Protein AF-A0A6I6DI62-F1 (afdb_monomer_lite)

pLDDT: mean 93.61, std 4.63, range [65.19, 97.62]

Sequence (88 aa):
METLNIIIAALFLLVIIYIVAQVIMKPIKLLWKVLLNSAIGLVLLIITNYMGAYFDFNIPINLITILIAGFLGIPGIFLLICFQLLIM

Organism: NCBI:txid2293317

InterPro domains:
  IPR010001 SigmaK-factor processing regulatory BofA [PF07441] (13-85)
  IPR010001 SigmaK-factor processing regulatory BofA [TIGR02862] (6-87)

Radius of gyration: 23.73 Å; chains: 1; bounding box: 48×21×68 Å

Secondary structure (DSSP, 8-state):
-HHHHHHHHHHHHHHHHHHHHHHHHHHHHHHHHHHHHHHHHHHHHHHHHHHHGGGT-----SHHHHHHHHHH-HHHHHHHHHHHHHH-

Structure (mmCIF, N/CA/C/O backbone):
data_AF-A0A6I6DI62-F1
#
_entry.id   AF-A0A6I6DI62-F1
#
loop_
_atom_site.group_PDB
_atom_site.id
_atom_site.type_symbol
_atom_site.label_atom_id
_atom_site.label_alt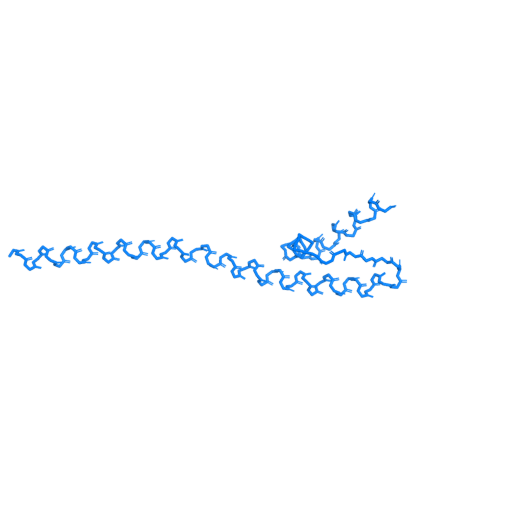_id
_atom_site.label_comp_id
_atom_site.label_asym_id
_atom_site.label_entity_id
_atom_site.label_seq_id
_atom_site.pdbx_PDB_ins_code
_atom_site.Cartn_x
_atom_site.Cartn_y
_atom_site.Cartn_z
_atom_site.occupancy
_atom_site.B_iso_or_equiv
_atom_site.auth_seq_id
_atom_site.auth_comp_id
_atom_site.auth_asym_id
_atom_site.auth_atom_id
_atom_site.pdbx_PDB_model_num
ATOM 1 N N . MET A 1 1 ? 28.659 -6.837 -45.121 1.00 65.19 1 MET A N 1
ATOM 2 C CA . MET A 1 1 ? 28.025 -5.570 -44.687 1.00 65.19 1 MET A CA 1
ATOM 3 C C . MET A 1 1 ? 26.588 -5.793 -44.225 1.00 65.19 1 MET A C 1
ATOM 5 O O . MET A 1 1 ? 26.268 -5.390 -43.119 1.00 65.19 1 MET A O 1
ATOM 9 N N . GLU A 1 2 ? 25.747 -6.496 -44.990 1.00 79.00 2 GLU A N 1
ATOM 10 C CA . GLU A 1 2 ? 24.337 -6.748 -44.622 1.00 79.00 2 GLU A CA 1
ATOM 11 C C . GLU A 1 2 ? 24.150 -7.564 -43.333 1.00 79.00 2 GLU A C 1
ATOM 13 O O . GLU A 1 2 ? 23.359 -7.184 -42.475 1.00 79.00 2 GLU A O 1
ATOM 18 N N . THR A 1 3 ? 24.927 -8.632 -43.132 1.00 90.12 3 THR A N 1
ATOM 19 C CA . THR A 1 3 ? 24.870 -9.454 -41.906 1.00 90.12 3 THR A CA 1
ATOM 20 C C . THR A 1 3 ? 25.198 -8.658 -40.643 1.00 90.12 3 THR A C 1
ATOM 22 O O . THR A 1 3 ? 24.568 -8.843 -39.607 1.00 90.12 3 THR A O 1
ATOM 25 N N . LEU A 1 4 ? 26.147 -7.726 -40.740 1.00 90.44 4 LEU A N 1
ATOM 26 C CA . LEU A 1 4 ? 26.565 -6.866 -39.635 1.00 90.44 4 LEU A CA 1
ATOM 27 C C . LEU A 1 4 ? 25.452 -5.871 -39.270 1.00 90.44 4 LEU A C 1
ATOM 29 O O . LEU A 1 4 ? 25.152 -5.694 -38.092 1.00 90.44 4 LEU A O 1
ATOM 33 N N . ASN A 1 5 ? 24.761 -5.315 -40.270 1.00 93.00 5 ASN A N 1
ATOM 34 C CA . ASN A 1 5 ? 23.595 -4.455 -40.052 1.00 93.00 5 ASN A CA 1
ATOM 35 C C . ASN A 1 5 ? 22.434 -5.213 -39.391 1.00 93.00 5 ASN A C 1
ATOM 37 O O . ASN A 1 5 ? 21.795 -4.674 -38.492 1.00 93.00 5 ASN A O 1
ATOM 41 N N . ILE A 1 6 ? 22.189 -6.469 -39.786 1.00 93.94 6 ILE A N 1
ATOM 42 C CA . ILE A 1 6 ? 21.157 -7.320 -39.171 1.00 93.94 6 ILE A CA 1
ATOM 43 C C . ILE A 1 6 ? 21.485 -7.589 -37.697 1.00 93.94 6 ILE A C 1
ATOM 45 O O . ILE A 1 6 ? 20.607 -7.476 -36.845 1.00 93.94 6 ILE A O 1
ATOM 49 N N . ILE A 1 7 ? 22.749 -7.887 -37.377 1.00 94.88 7 ILE A N 1
ATOM 50 C CA . ILE A 1 7 ? 23.192 -8.118 -35.993 1.00 94.88 7 ILE A CA 1
ATOM 51 C C . ILE A 1 7 ? 23.026 -6.848 -35.146 1.00 94.88 7 ILE A C 1
ATOM 53 O O . ILE A 1 7 ? 22.495 -6.918 -34.038 1.00 94.88 7 ILE A O 1
ATOM 57 N N . ILE A 1 8 ? 23.424 -5.681 -35.667 1.00 94.62 8 ILE A N 1
ATOM 58 C CA . ILE A 1 8 ? 23.256 -4.396 -34.969 1.00 94.62 8 ILE A CA 1
ATOM 59 C C . ILE A 1 8 ? 21.770 -4.088 -34.748 1.00 94.62 8 ILE A C 1
ATOM 61 O O . ILE A 1 8 ? 21.383 -3.718 -33.640 1.00 94.62 8 ILE A O 1
ATOM 65 N N . ALA A 1 9 ? 20.925 -4.272 -35.766 1.00 94.50 9 ALA A N 1
ATOM 66 C CA . ALA A 1 9 ? 19.487 -4.042 -35.657 1.00 94.50 9 ALA A CA 1
ATOM 67 C C . ALA A 1 9 ? 18.828 -4.984 -34.635 1.00 94.50 9 ALA A C 1
ATOM 69 O O . ALA A 1 9 ? 18.003 -4.543 -33.836 1.00 94.50 9 ALA A O 1
ATOM 70 N N . ALA A 1 10 ? 19.228 -6.260 -34.607 1.00 95.44 10 ALA A N 1
ATOM 71 C CA . ALA A 1 10 ? 18.739 -7.231 -33.633 1.00 95.44 10 ALA A CA 1
ATOM 72 C C . ALA A 1 10 ? 19.144 -6.864 -32.195 1.00 95.44 10 ALA A C 1
ATOM 74 O O . ALA A 1 10 ? 18.309 -6.913 -31.292 1.00 95.44 10 ALA A O 1
ATOM 75 N N . LEU A 1 11 ? 20.396 -6.442 -31.978 1.00 95.94 11 LEU A N 1
ATOM 76 C CA . LEU A 1 11 ? 20.859 -5.965 -30.670 1.00 95.94 11 LEU A CA 1
ATOM 77 C C . LEU A 1 11 ? 20.104 -4.709 -30.228 1.00 95.94 11 LEU A C 1
ATOM 79 O O . LEU A 1 11 ? 19.675 -4.621 -29.078 1.00 95.94 11 LEU A O 1
ATOM 83 N N . PHE A 1 12 ? 19.893 -3.761 -31.142 1.00 96.25 12 PHE A N 1
ATOM 84 C CA . PHE A 1 12 ? 19.139 -2.542 -30.862 1.00 96.25 12 PHE A CA 1
ATOM 85 C C . PHE A 1 12 ? 17.687 -2.848 -30.465 1.00 96.25 12 PHE A C 1
ATOM 87 O O . PHE A 1 12 ? 17.198 -2.341 -29.454 1.00 96.25 12 PHE A O 1
ATOM 94 N N . LEU A 1 13 ? 17.021 -3.745 -31.198 1.00 96.50 13 LEU A N 1
ATOM 95 C CA . LEU A 1 13 ? 15.673 -4.215 -30.876 1.00 96.50 13 LEU A CA 1
ATOM 96 C C . LEU A 1 13 ? 15.620 -4.886 -29.493 1.00 96.50 13 LEU A C 1
ATOM 98 O O . LEU A 1 13 ? 14.719 -4.609 -28.701 1.00 96.50 13 LEU A O 1
ATOM 102 N N . LEU A 1 14 ? 16.597 -5.739 -29.179 1.00 96.50 14 LEU A N 1
ATOM 103 C CA . LEU A 1 14 ? 16.664 -6.451 -27.904 1.00 96.50 14 LEU A CA 1
ATOM 104 C C . LEU A 1 14 ? 16.803 -5.482 -26.723 1.00 96.50 14 LEU A C 1
ATOM 106 O O . LEU A 1 14 ? 16.118 -5.643 -25.711 1.00 96.50 14 LEU A O 1
ATOM 110 N N . VAL A 1 15 ? 17.623 -4.437 -26.867 1.00 96.50 15 VAL A N 1
ATOM 111 C CA . VAL A 1 15 ? 17.764 -3.379 -25.854 1.00 96.50 15 VAL A CA 1
ATOM 112 C C . VAL A 1 15 ? 16.442 -2.638 -25.639 1.00 96.50 15 VAL A C 1
ATOM 114 O O . VAL A 1 15 ? 16.046 -2.425 -24.492 1.00 96.50 15 VAL A O 1
ATOM 117 N N . ILE A 1 16 ? 15.723 -2.292 -26.712 1.00 96.06 16 ILE A N 1
ATOM 118 C CA . ILE A 1 16 ? 14.412 -1.633 -26.606 1.00 96.06 16 ILE A CA 1
ATOM 119 C C . ILE A 1 16 ? 13.418 -2.521 -25.851 1.00 96.06 16 ILE A C 1
ATOM 121 O O . ILE A 1 16 ? 12.780 -2.058 -24.904 1.00 96.06 16 ILE A O 1
ATOM 125 N N . ILE A 1 17 ? 13.317 -3.802 -26.217 1.00 96.06 17 ILE A N 1
ATOM 126 C CA . ILE A 1 17 ? 12.423 -4.761 -25.551 1.00 96.06 17 ILE A CA 1
ATOM 127 C C . ILE A 1 17 ? 12.772 -4.878 -24.066 1.00 96.06 17 ILE A C 1
ATOM 129 O O . ILE A 1 17 ? 11.879 -4.863 -23.220 1.00 96.06 17 ILE A O 1
ATOM 133 N N . TYR A 1 18 ? 14.062 -4.944 -23.732 1.00 95.31 18 TYR A N 1
ATOM 134 C CA . TYR A 1 18 ? 14.517 -5.016 -22.349 1.00 95.31 18 TYR A CA 1
ATOM 135 C C . TYR A 1 18 ? 14.098 -3.785 -21.530 1.00 95.31 18 TYR A C 1
ATOM 137 O O . TYR A 1 18 ? 13.599 -3.929 -20.411 1.00 95.31 18 TYR A O 1
ATOM 145 N N . ILE A 1 19 ? 14.241 -2.577 -22.085 1.00 94.88 19 ILE A N 1
ATOM 146 C CA . ILE A 1 19 ? 13.827 -1.335 -21.414 1.00 94.88 19 ILE A CA 1
ATOM 147 C C . ILE A 1 19 ? 12.310 -1.319 -21.199 1.00 94.88 19 ILE A C 1
ATOM 149 O O . ILE A 1 19 ? 11.853 -1.046 -20.088 1.00 94.88 19 ILE A O 1
ATOM 153 N N . VAL A 1 20 ? 11.525 -1.662 -22.224 1.00 94.38 20 VAL A N 1
ATOM 154 C CA . VAL A 1 20 ? 10.057 -1.719 -22.125 1.00 94.38 20 VAL A CA 1
ATOM 155 C C . VAL A 1 20 ? 9.623 -2.737 -21.068 1.00 94.38 20 VAL A C 1
ATOM 157 O O . VAL A 1 20 ? 8.804 -2.420 -20.203 1.00 94.38 20 VAL A O 1
ATOM 160 N N . ALA A 1 21 ? 10.224 -3.929 -21.070 1.00 93.12 21 ALA A N 1
ATOM 161 C CA . ALA A 1 21 ? 9.943 -4.961 -20.080 1.00 93.12 21 ALA A CA 1
ATOM 162 C C . ALA A 1 21 ? 10.237 -4.474 -18.652 1.00 93.12 21 ALA A C 1
ATOM 164 O O . ALA A 1 21 ? 9.421 -4.671 -17.753 1.00 93.12 21 ALA A O 1
ATOM 165 N N . GLN A 1 22 ? 11.359 -3.781 -18.432 1.00 91.12 22 GLN A N 1
ATOM 166 C CA . GLN A 1 22 ? 11.709 -3.208 -17.127 1.00 91.12 22 GLN A CA 1
ATOM 167 C C . GLN A 1 22 ? 10.703 -2.150 -16.656 1.00 91.12 22 GLN A C 1
ATOM 169 O O . GLN A 1 22 ? 10.345 -2.126 -15.476 1.00 91.12 22 GLN A O 1
ATOM 174 N N .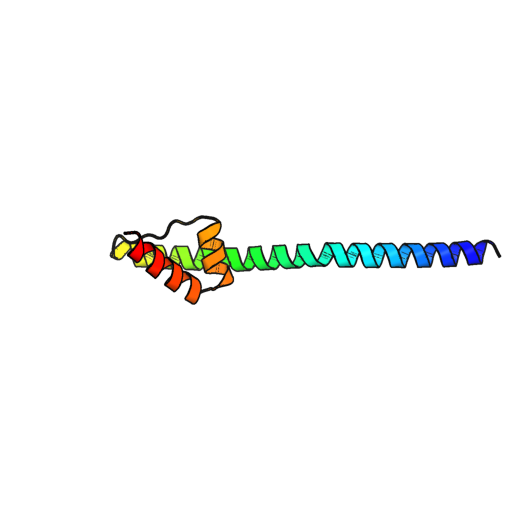 VAL A 1 23 ? 10.225 -1.289 -17.559 1.00 92.31 23 VAL A N 1
ATOM 175 C CA . VAL A 1 23 ? 9.225 -0.261 -17.234 1.00 92.31 23 VAL A CA 1
ATOM 176 C C . VAL A 1 23 ? 7.904 -0.901 -16.805 1.00 92.31 23 VAL A C 1
ATOM 178 O O . VAL A 1 23 ? 7.335 -0.478 -15.802 1.00 92.31 23 VAL A O 1
ATOM 181 N N . ILE A 1 24 ? 7.461 -1.961 -17.489 1.00 91.56 24 ILE A N 1
ATOM 182 C CA . ILE A 1 24 ? 6.215 -2.680 -17.170 1.00 91.56 24 ILE A CA 1
ATOM 183 C C . ILE A 1 24 ? 6.350 -3.526 -15.891 1.00 91.56 24 ILE A C 1
ATOM 185 O O . ILE A 1 24 ? 5.396 -3.655 -15.124 1.00 91.56 24 ILE A O 1
ATOM 189 N N . MET A 1 25 ? 7.535 -4.066 -15.594 1.00 91.06 25 MET A N 1
ATOM 190 C CA . MET A 1 25 ? 7.739 -4.902 -14.403 1.00 91.06 25 MET A CA 1
ATOM 191 C C . MET A 1 25 ? 7.601 -4.120 -13.086 1.00 91.06 25 MET A C 1
ATOM 193 O O . MET A 1 25 ? 7.179 -4.674 -12.069 1.00 91.06 25 MET A O 1
ATOM 197 N N . LYS A 1 26 ? 7.988 -2.837 -13.073 1.00 89.62 26 LYS A N 1
ATOM 198 C CA . LYS A 1 26 ? 7.953 -1.981 -11.873 1.00 89.62 26 LYS A CA 1
ATOM 199 C C . LYS A 1 26 ? 6.544 -1.827 -11.263 1.00 89.62 26 LYS A C 1
ATOM 201 O O . LYS A 1 26 ? 6.417 -2.104 -10.069 1.00 89.62 26 LYS A O 1
ATOM 206 N N . PRO A 1 27 ? 5.487 -1.444 -12.010 1.00 87.00 27 PRO A N 1
ATOM 207 C CA . PRO A 1 27 ? 4.134 -1.329 -11.459 1.00 87.00 27 PRO A CA 1
ATOM 208 C C . PRO A 1 27 ? 3.554 -2.679 -11.023 1.00 87.00 27 PRO A C 1
ATOM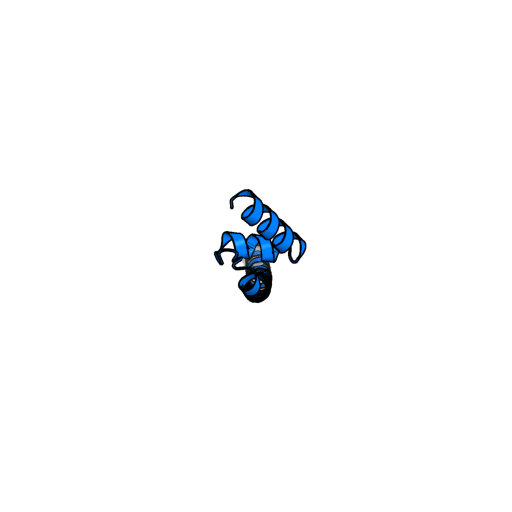 210 O O . PRO A 1 27 ? 2.854 -2.736 -10.018 1.00 87.00 27 PRO A O 1
ATOM 213 N N . ILE A 1 28 ? 3.901 -3.780 -11.699 1.00 91.81 28 ILE A N 1
ATOM 214 C CA . ILE A 1 28 ? 3.461 -5.129 -11.306 1.00 91.81 28 ILE A CA 1
ATOM 215 C C . ILE A 1 28 ? 4.005 -5.496 -9.920 1.00 91.81 28 ILE A C 1
ATOM 217 O O . ILE A 1 28 ? 3.270 -5.993 -9.069 1.00 91.81 28 ILE A O 1
ATOM 221 N N . LYS A 1 29 ? 5.282 -5.202 -9.651 1.00 90.00 29 LYS A N 1
ATOM 222 C CA . LYS A 1 29 ? 5.871 -5.414 -8.318 1.00 90.00 29 LYS A CA 1
ATOM 223 C C . LYS A 1 29 ? 5.185 -4.566 -7.245 1.00 90.00 29 LYS A C 1
ATOM 225 O O . LYS A 1 29 ? 5.007 -5.033 -6.121 1.00 90.00 29 LYS A O 1
ATOM 230 N N . LEU A 1 30 ? 4.787 -3.339 -7.586 1.00 91.38 30 LEU A N 1
ATOM 231 C CA . LEU A 1 30 ? 4.038 -2.477 -6.674 1.00 91.38 30 LEU A CA 1
ATOM 232 C C . LEU A 1 30 ? 2.647 -3.050 -6.383 1.00 91.38 30 LEU A C 1
ATOM 234 O O . LEU A 1 30 ? 2.283 -3.129 -5.216 1.00 91.38 30 LEU A O 1
ATOM 238 N N . LEU A 1 31 ? 1.920 -3.526 -7.399 1.00 92.62 31 LEU A N 1
ATOM 239 C CA . LEU A 1 31 ? 0.618 -4.180 -7.224 1.00 92.62 31 LEU A CA 1
ATOM 240 C C . LEU A 1 31 ? 0.700 -5.357 -6.251 1.00 92.62 31 LEU A C 1
ATOM 242 O O . LEU A 1 31 ? -0.096 -5.428 -5.319 1.00 92.62 31 LEU A O 1
ATOM 246 N N . TRP A 1 32 ? 1.706 -6.223 -6.398 1.00 92.69 32 TRP A N 1
ATOM 247 C CA . TRP A 1 32 ? 1.937 -7.324 -5.460 1.00 92.69 32 TRP A CA 1
ATOM 248 C C . TRP A 1 32 ? 2.173 -6.847 -4.027 1.00 92.69 32 TRP A C 1
ATOM 250 O O . TRP A 1 32 ? 1.608 -7.408 -3.089 1.00 92.69 32 TRP A O 1
ATOM 260 N N . LYS A 1 33 ? 2.962 -5.783 -3.845 1.00 92.88 33 LYS A N 1
ATOM 261 C CA . LYS A 1 33 ? 3.198 -5.191 -2.524 1.00 92.88 33 LYS A CA 1
ATOM 262 C C . LYS A 1 33 ? 1.909 -4.640 -1.910 1.00 92.88 33 LYS A C 1
ATOM 264 O O . LYS A 1 33 ? 1.654 -4.878 -0.734 1.00 92.88 33 LYS A O 1
ATOM 269 N N . VAL A 1 34 ? 1.090 -3.937 -2.696 1.00 94.19 34 VAL A N 1
ATOM 270 C CA . VAL A 1 34 ? -0.210 -3.422 -2.236 1.00 94.19 34 VAL A CA 1
ATOM 271 C C . VAL A 1 34 ? -1.139 -4.567 -1.852 1.00 94.19 34 VAL A C 1
ATOM 273 O O . VAL A 1 34 ? -1.790 -4.490 -0.816 1.00 94.19 34 VAL A O 1
ATOM 276 N N . LEU A 1 35 ? -1.167 -5.644 -2.636 1.00 95.38 35 LEU A N 1
ATOM 277 C CA . LEU A 1 35 ? -2.031 -6.793 -2.390 1.00 95.38 35 LEU A CA 1
ATOM 278 C C . LEU A 1 35 ? -1.663 -7.515 -1.086 1.00 95.38 35 LEU A C 1
ATOM 280 O O . LEU A 1 35 ? -2.536 -7.784 -0.265 1.00 95.38 35 LEU A O 1
ATOM 284 N N . LEU A 1 36 ? -0.368 -7.759 -0.857 1.00 95.50 36 LEU A N 1
ATOM 285 C CA . LEU A 1 36 ? 0.131 -8.374 0.378 1.00 95.50 36 LEU A CA 1
ATOM 286 C C . LEU A 1 36 ? -0.126 -7.490 1.603 1.00 95.50 36 LEU A C 1
ATOM 288 O O . LEU A 1 36 ? -0.631 -7.971 2.614 1.00 95.50 36 LEU A O 1
ATOM 292 N N . ASN A 1 37 ? 0.153 -6.189 1.496 1.00 95.81 37 ASN A N 1
ATOM 293 C CA . ASN A 1 37 ? -0.133 -5.237 2.567 1.00 95.81 37 ASN A CA 1
ATOM 294 C C . ASN A 1 37 ? -1.636 -5.170 2.873 1.00 95.81 37 ASN A C 1
ATOM 296 O O . ASN A 1 37 ? -2.028 -5.167 4.035 1.00 95.81 37 ASN A O 1
ATOM 300 N N . SER A 1 38 ? -2.485 -5.182 1.844 1.00 95.88 38 SER A N 1
ATOM 301 C CA . SER A 1 38 ? -3.944 -5.203 2.000 1.00 95.88 38 SER A CA 1
ATOM 302 C C . SER A 1 38 ? -4.422 -6.478 2.688 1.00 95.88 38 SER A C 1
ATOM 304 O O . SER A 1 38 ? -5.288 -6.412 3.551 1.00 95.88 38 SER A O 1
ATOM 306 N N . ALA A 1 39 ? -3.842 -7.638 2.369 1.00 97.25 39 ALA A N 1
ATOM 307 C CA . ALA A 1 39 ? -4.172 -8.884 3.057 1.00 97.25 39 ALA A CA 1
ATOM 308 C C . ALA A 1 39 ? -3.852 -8.802 4.560 1.00 97.25 39 ALA A C 1
ATOM 310 O O . ALA A 1 39 ? -4.674 -9.191 5.387 1.00 97.25 39 ALA A O 1
ATOM 311 N N . ILE A 1 40 ? -2.701 -8.224 4.922 1.00 96.62 40 ILE A N 1
ATOM 312 C CA . ILE A 1 40 ? -2.333 -7.975 6.324 1.00 96.62 40 ILE A CA 1
ATOM 313 C C . ILE A 1 40 ? -3.321 -6.994 6.972 1.00 96.62 40 ILE A C 1
ATOM 315 O O . ILE A 1 40 ? -3.813 -7.256 8.067 1.00 96.62 40 ILE A O 1
ATOM 319 N N . GLY A 1 41 ? -3.659 -5.897 6.289 1.00 96.69 41 GLY A N 1
ATOM 320 C CA . GLY A 1 41 ? -4.633 -4.910 6.761 1.00 96.69 41 GLY A CA 1
ATOM 321 C C . GLY A 1 41 ? -6.017 -5.505 7.015 1.00 96.69 41 GLY A C 1
ATOM 322 O O . GLY A 1 41 ? -6.636 -5.212 8.034 1.00 96.69 41 GLY A O 1
ATOM 323 N N . LEU A 1 42 ? -6.477 -6.393 6.133 1.00 97.62 42 LEU A N 1
ATOM 324 C CA . LEU A 1 42 ? -7.733 -7.120 6.295 1.00 97.62 42 LEU A CA 1
ATOM 325 C C . LEU A 1 42 ? -7.704 -8.011 7.544 1.00 97.62 42 LEU A C 1
ATOM 327 O O . LEU A 1 42 ? -8.645 -7.980 8.331 1.00 97.62 42 LEU A O 1
ATOM 331 N N . VAL A 1 43 ? -6.621 -8.767 7.752 1.00 97.62 43 VAL A N 1
ATOM 332 C CA . VAL A 1 43 ? -6.457 -9.610 8.949 1.00 97.62 43 VAL A CA 1
ATOM 333 C C . VAL A 1 43 ? -6.467 -8.761 10.219 1.00 97.62 43 VAL A C 1
ATOM 335 O O . VAL A 1 43 ? -7.175 -9.096 11.167 1.00 97.62 43 VAL A O 1
ATOM 338 N N . LEU A 1 44 ? -5.739 -7.641 10.231 1.00 96.44 44 LEU A N 1
ATOM 339 C CA . LEU A 1 44 ? -5.725 -6.718 11.366 1.00 96.44 44 LEU A CA 1
ATOM 340 C C . LEU A 1 44 ? -7.124 -6.171 11.668 1.00 96.44 44 LEU A C 1
ATOM 342 O O . LEU A 1 44 ? -7.548 -6.219 12.817 1.00 96.44 44 LEU A O 1
ATOM 346 N N . LEU A 1 45 ? -7.863 -5.719 10.651 1.00 96.81 45 LEU A N 1
ATOM 347 C CA . LEU A 1 45 ? -9.229 -5.218 10.822 1.00 96.81 45 LEU A CA 1
ATOM 348 C C . LEU A 1 45 ? -10.182 -6.280 11.369 1.00 96.81 45 LEU A C 1
ATOM 350 O O . LEU A 1 45 ? -10.994 -5.970 12.234 1.00 96.81 45 LEU A O 1
ATOM 354 N N . ILE A 1 46 ? -10.080 -7.526 10.900 1.00 97.00 46 ILE A N 1
ATOM 355 C CA . ILE A 1 46 ? -10.899 -8.632 11.411 1.00 97.00 46 ILE A CA 1
ATOM 356 C C . ILE A 1 46 ? -10.616 -8.859 12.897 1.00 97.00 46 ILE A C 1
ATOM 358 O O . ILE A 1 46 ? -11.552 -8.965 13.686 1.00 97.00 46 ILE A O 1
ATOM 362 N N . ILE A 1 47 ? -9.339 -8.890 13.292 1.00 96.50 47 ILE A N 1
ATOM 363 C CA . ILE A 1 47 ? -8.942 -9.050 14.697 1.00 96.50 47 ILE A CA 1
ATOM 364 C C . ILE A 1 47 ? -9.465 -7.878 15.534 1.00 96.50 47 ILE A C 1
ATOM 366 O O . ILE A 1 47 ? -10.060 -8.090 16.589 1.00 96.50 47 ILE A O 1
ATOM 370 N N . THR A 1 48 ? -9.289 -6.645 15.055 1.00 95.44 48 THR A N 1
ATOM 371 C CA . THR A 1 48 ? -9.772 -5.447 15.747 1.00 95.44 48 THR A CA 1
ATOM 372 C C . THR A 1 48 ? -11.287 -5.449 15.895 1.00 95.44 48 THR A C 1
ATOM 374 O O . THR A 1 48 ? -11.762 -5.187 16.992 1.00 95.44 48 THR A O 1
ATOM 377 N N . ASN A 1 49 ? -12.050 -5.788 14.854 1.00 96.00 49 ASN A N 1
ATOM 378 C CA . ASN A 1 49 ? -13.510 -5.866 14.937 1.00 96.00 49 ASN A CA 1
ATOM 379 C C . ASN A 1 49 ? -13.975 -6.995 15.856 1.00 96.00 49 ASN A C 1
ATOM 381 O O . ASN A 1 49 ? -14.939 -6.820 16.588 1.00 96.00 49 ASN A O 1
ATOM 385 N N . TYR A 1 50 ? -13.273 -8.130 15.880 1.00 95.94 50 TYR A N 1
ATOM 386 C CA . TYR A 1 50 ? -13.582 -9.205 16.819 1.00 95.94 50 TYR A CA 1
ATOM 387 C C . TYR A 1 50 ? -13.413 -8.758 18.279 1.00 95.94 50 TYR A C 1
ATOM 389 O O . TYR A 1 50 ? -14.250 -9.063 19.123 1.00 95.94 50 TYR A O 1
ATOM 397 N N . MET A 1 51 ? -12.356 -7.996 18.582 1.00 95.06 51 MET A N 1
ATOM 398 C CA . MET A 1 51 ? -12.160 -7.402 19.910 1.00 95.06 51 MET A CA 1
ATOM 399 C C . MET A 1 51 ? -13.124 -6.234 20.179 1.00 95.06 51 MET A C 1
ATOM 401 O O . MET A 1 51 ? -13.580 -6.055 21.303 1.00 95.06 51 MET A O 1
ATOM 405 N N . GLY A 1 52 ? -13.441 -5.438 19.158 1.00 92.62 52 GLY A N 1
ATOM 406 C CA . GLY A 1 52 ? -14.352 -4.297 19.237 1.00 92.62 52 GLY A CA 1
ATOM 407 C C . GLY A 1 52 ? -15.811 -4.701 19.433 1.00 92.62 52 GLY A C 1
ATOM 408 O O . GLY A 1 52 ? -16.560 -3.967 20.071 1.00 92.62 52 GLY A O 1
ATOM 409 N N . ALA A 1 53 ? -16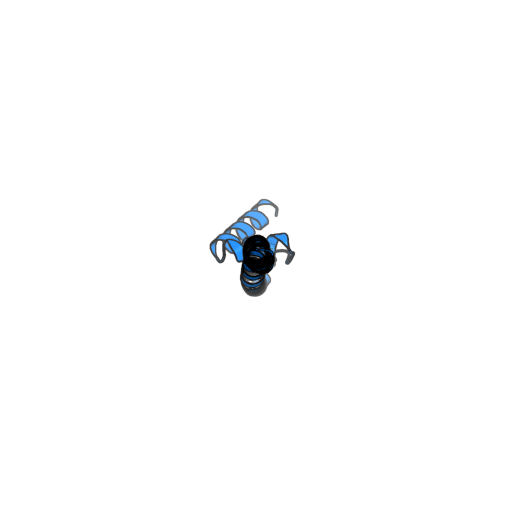.198 -5.898 18.985 1.00 92.38 53 ALA A N 1
ATOM 410 C CA . ALA A 1 53 ? -17.547 -6.426 19.152 1.00 92.38 53 ALA A CA 1
ATOM 411 C C . ALA A 1 53 ? -17.979 -6.529 20.627 1.00 92.38 53 ALA A C 1
ATOM 413 O O . ALA A 1 53 ? -19.160 -6.376 20.915 1.00 92.38 53 ALA A O 1
ATOM 414 N N . TYR A 1 54 ? -17.046 -6.713 21.572 1.00 93.00 54 TYR A N 1
ATOM 415 C CA . TYR A 1 54 ? -17.348 -6.679 23.014 1.00 93.00 54 TYR A CA 1
ATOM 416 C C . TYR A 1 54 ? -17.764 -5.290 23.525 1.00 93.00 54 TYR A C 1
ATOM 418 O O . TYR A 1 54 ? -18.321 -5.181 24.613 1.00 93.00 54 TYR A O 1
ATOM 426 N N . PHE A 1 55 ? -17.477 -4.242 22.754 1.00 91.56 55 PHE A N 1
ATOM 427 C CA . PHE A 1 55 ? -17.776 -2.843 23.054 1.00 91.56 55 PHE A CA 1
ATOM 428 C C . PHE A 1 55 ? -18.805 -2.248 22.076 1.00 91.56 55 PHE A C 1
ATOM 430 O O . PHE A 1 55 ? -18.869 -1.028 21.943 1.00 91.56 55 PHE A O 1
ATOM 437 N N . ASP A 1 56 ? -19.545 -3.089 21.338 1.00 89.19 56 ASP A N 1
ATOM 438 C CA . ASP A 1 56 ? -20.447 -2.681 20.245 1.00 89.19 56 ASP A CA 1
ATOM 439 C C . ASP A 1 56 ? -19.765 -1.799 19.173 1.00 89.19 56 ASP A C 1
ATOM 441 O O . ASP A 1 56 ? -20.404 -1.036 18.447 1.00 89.19 56 ASP A O 1
ATOM 445 N N . PHE A 1 57 ? -18.442 -1.924 19.037 1.00 92.31 57 PHE A N 1
ATOM 446 C CA . PHE A 1 57 ? -17.614 -1.112 18.154 1.00 92.31 57 PHE A CA 1
ATOM 447 C C . PHE A 1 57 ? -17.148 -1.921 16.941 1.00 92.31 57 PHE A C 1
ATOM 449 O O . PHE A 1 57 ? -16.485 -2.949 17.078 1.00 92.31 57 PHE A O 1
ATOM 456 N N . ASN A 1 58 ? -17.445 -1.434 15.734 1.00 92.81 58 ASN A N 1
ATOM 457 C CA . ASN A 1 58 ? -17.071 -2.101 14.488 1.00 92.81 58 ASN A CA 1
ATOM 458 C C . ASN A 1 58 ? -16.574 -1.094 13.447 1.00 92.81 58 ASN A C 1
ATOM 460 O O . ASN A 1 58 ? -17.256 -0.122 13.129 1.00 92.81 58 ASN A O 1
ATOM 464 N N . ILE A 1 59 ? -15.404 -1.361 12.870 1.00 94.50 59 ILE A N 1
ATOM 465 C CA . ILE A 1 59 ? -14.840 -0.600 11.754 1.00 94.50 59 ILE A CA 1
ATOM 466 C C . ILE A 1 59 ? -15.330 -1.233 10.444 1.00 94.50 59 ILE A C 1
ATOM 468 O O . ILE A 1 59 ? -15.135 -2.436 10.240 1.00 94.50 59 ILE A O 1
ATOM 472 N N . PRO A 1 60 ? -15.923 -0.467 9.511 1.00 93.94 60 PRO A N 1
ATOM 473 C CA . PRO A 1 60 ? -16.343 -1.003 8.220 1.00 93.94 60 PRO A CA 1
ATOM 474 C C . PRO A 1 60 ? -15.171 -1.641 7.459 1.00 93.94 60 PRO A C 1
ATOM 476 O O . PRO A 1 60 ? -14.141 -1.001 7.246 1.00 93.94 60 PRO A O 1
ATOM 479 N N . ILE A 1 61 ? -15.328 -2.886 7.004 1.00 96.00 61 ILE A N 1
ATOM 480 C CA . ILE A 1 61 ? -14.314 -3.590 6.205 1.00 96.00 61 ILE A CA 1
ATOM 481 C C . ILE A 1 61 ? -14.577 -3.299 4.723 1.00 96.00 61 ILE A C 1
ATOM 483 O O . ILE A 1 61 ? -15.462 -3.888 4.109 1.00 96.00 61 ILE A O 1
ATOM 487 N N . ASN A 1 62 ? -13.820 -2.368 4.145 1.00 95.56 62 ASN A N 1
ATOM 488 C CA . ASN A 1 62 ? -13.897 -2.002 2.733 1.00 95.56 62 ASN A CA 1
ATOM 489 C C . ASN A 1 62 ? -12.494 -1.759 2.166 1.00 95.56 62 ASN A C 1
ATOM 491 O O . ASN A 1 62 ? -11.510 -1.746 2.900 1.00 95.56 62 ASN A O 1
ATOM 495 N N . LEU A 1 63 ? -12.386 -1.549 0.852 1.00 95.06 63 LEU A N 1
ATOM 496 C CA . LEU A 1 63 ? -11.087 -1.372 0.199 1.00 95.06 63 LEU A CA 1
ATOM 497 C C . LEU A 1 63 ? -10.260 -0.234 0.825 1.00 95.06 63 LEU A C 1
ATOM 499 O O . LEU A 1 63 ? -9.056 -0.378 0.996 1.00 95.06 63 LEU A O 1
ATOM 503 N N . ILE A 1 64 ? -10.898 0.877 1.199 1.00 95.62 64 ILE A N 1
ATOM 504 C CA . ILE A 1 64 ? -10.217 2.051 1.751 1.00 95.62 64 ILE A CA 1
ATOM 505 C C . ILE A 1 64 ? -9.677 1.742 3.151 1.00 95.62 64 ILE A C 1
ATOM 507 O O . ILE A 1 64 ? -8.494 1.959 3.403 1.00 95.62 64 ILE A O 1
ATOM 511 N N . THR A 1 65 ? -10.501 1.196 4.049 1.00 96.19 65 THR A N 1
ATOM 512 C CA . THR A 1 65 ? -10.070 0.855 5.414 1.00 96.19 65 THR A CA 1
ATOM 513 C C . THR A 1 65 ? -9.014 -0.245 5.407 1.00 96.19 65 THR A C 1
ATOM 515 O O . THR A 1 65 ? -8.031 -0.139 6.138 1.00 96.19 65 THR A O 1
ATOM 518 N N . ILE A 1 66 ? -9.146 -1.242 4.525 1.00 97.56 66 ILE A N 1
ATOM 519 C CA . ILE A 1 66 ? -8.152 -2.306 4.329 1.00 97.56 66 IL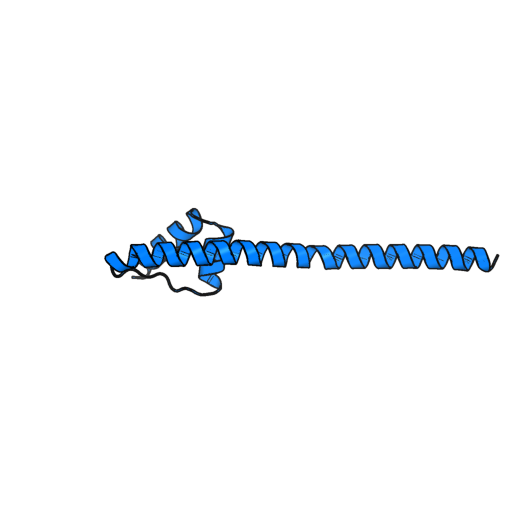E A CA 1
ATOM 520 C C . ILE A 1 66 ? -6.820 -1.728 3.850 1.00 97.56 66 ILE A C 1
ATOM 522 O O . ILE A 1 66 ? -5.775 -2.112 4.367 1.00 97.56 66 ILE A O 1
ATOM 526 N N . LEU A 1 67 ? -6.833 -0.802 2.885 1.00 96.75 67 LEU A N 1
ATOM 527 C CA . LEU A 1 67 ? -5.610 -0.161 2.405 1.00 96.75 67 LEU A CA 1
ATOM 528 C C . LEU A 1 67 ? -4.974 0.695 3.502 1.00 96.75 67 LEU A C 1
ATOM 530 O O . LEU A 1 67 ? -3.772 0.589 3.715 1.00 96.75 67 LEU A O 1
ATOM 534 N N . ILE A 1 68 ? -5.750 1.491 4.242 1.00 96.25 68 ILE A N 1
ATOM 535 C CA . ILE A 1 68 ? -5.230 2.307 5.351 1.00 96.25 68 ILE A CA 1
ATOM 536 C C . ILE A 1 68 ? -4.582 1.409 6.412 1.00 96.25 68 ILE A C 1
ATOM 538 O O . ILE A 1 68 ? -3.420 1.615 6.764 1.00 96.25 68 ILE A O 1
ATOM 542 N N . ALA A 1 69 ? -5.291 0.375 6.870 1.00 97.00 69 ALA A N 1
ATOM 543 C CA . ALA A 1 69 ? -4.772 -0.595 7.828 1.00 97.00 69 ALA A CA 1
ATOM 544 C C . ALA A 1 69 ? -3.577 -1.387 7.271 1.00 97.00 69 ALA A C 1
ATOM 546 O O . ALA A 1 69 ? -2.645 -1.697 8.001 1.00 97.00 69 ALA A O 1
ATOM 547 N N . GLY A 1 70 ? -3.572 -1.702 5.976 1.00 95.75 70 GLY A N 1
ATOM 548 C CA . GLY A 1 70 ? -2.522 -2.481 5.326 1.00 95.75 70 GLY A CA 1
ATOM 549 C C . GLY A 1 70 ? -1.241 -1.697 5.054 1.00 95.75 70 GLY A C 1
ATOM 550 O O . GLY A 1 70 ? -0.146 -2.237 5.185 1.00 95.75 70 GLY A O 1
ATOM 551 N N . PHE A 1 71 ? -1.349 -0.417 4.693 1.00 95.19 71 PHE A N 1
ATOM 552 C CA . PHE A 1 71 ? -0.194 0.450 4.463 1.00 95.19 71 PHE A CA 1
ATOM 553 C C . PHE A 1 71 ? 0.419 0.963 5.762 1.00 95.19 71 PHE A C 1
ATOM 555 O O . PHE A 1 71 ? 1.644 1.008 5.865 1.00 95.19 71 PHE A O 1
ATOM 562 N N . LEU A 1 72 ? -0.409 1.366 6.730 1.00 94.69 72 LEU A N 1
ATOM 563 C CA . LEU A 1 72 ? 0.071 1.928 7.993 1.00 94.69 72 LEU A CA 1
ATOM 564 C C . LEU A 1 72 ? 0.242 0.860 9.083 1.00 94.69 72 LEU A C 1
ATOM 566 O O . LEU A 1 72 ? 0.946 1.114 10.055 1.00 94.69 72 LEU A O 1
ATOM 570 N N . GLY A 1 73 ? -0.370 -0.319 8.953 1.00 93.62 73 GLY A N 1
ATOM 571 C CA . GLY A 1 73 ? -0.327 -1.378 9.962 1.00 93.62 73 GLY A CA 1
ATOM 572 C C . GLY A 1 73 ? -1.089 -1.002 11.236 1.00 93.62 73 GLY A C 1
ATOM 573 O O . GLY A 1 73 ? -2.190 -0.453 11.189 1.00 93.62 73 GLY A O 1
ATOM 574 N N . ILE A 1 74 ? -0.470 -1.264 12.392 1.00 94.06 74 ILE A N 1
ATOM 575 C CA . ILE A 1 74 ? -1.023 -0.948 13.721 1.00 94.06 74 ILE A CA 1
ATOM 576 C C . ILE A 1 74 ? -1.352 0.554 13.868 1.00 94.06 74 ILE A C 1
ATOM 578 O O . ILE A 1 74 ? -2.471 0.861 14.279 1.00 94.06 74 ILE A O 1
ATOM 582 N N . PRO A 1 75 ? -0.470 1.506 13.484 1.00 95.25 75 PRO A N 1
ATOM 583 C CA . PRO A 1 75 ? -0.829 2.927 13.420 1.00 95.25 75 PRO A CA 1
ATOM 584 C C . PRO A 1 75 ? -2.097 3.217 12.605 1.00 95.25 75 PRO A C 1
ATOM 586 O O . PRO A 1 75 ? -2.883 4.085 12.978 1.00 95.25 75 PRO A O 1
ATOM 589 N N . GLY A 1 76 ? -2.318 2.478 11.513 1.00 95.88 76 GLY A N 1
ATOM 590 C CA . GLY A 1 76 ? -3.510 2.608 10.675 1.00 95.88 76 GLY A CA 1
ATOM 591 C C . GLY A 1 76 ? -4.779 2.180 11.401 1.00 95.88 76 GLY A C 1
ATOM 592 O O . GLY A 1 76 ? -5.790 2.867 11.316 1.00 95.88 76 GLY A O 1
ATOM 593 N N . ILE A 1 77 ? -4.711 1.095 12.173 1.00 96.50 77 ILE A N 1
ATOM 594 C CA . ILE A 1 77 ? -5.819 0.651 13.025 1.00 96.50 77 ILE A CA 1
ATOM 595 C C . ILE A 1 77 ? -6.157 1.710 14.077 1.00 96.50 77 ILE A C 1
ATOM 597 O O . ILE A 1 77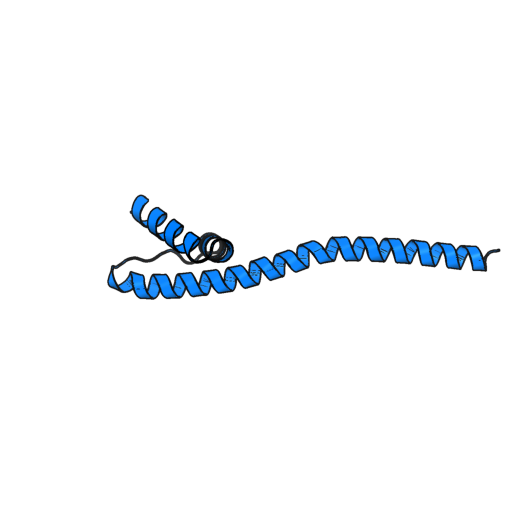 ? -7.321 2.078 14.200 1.00 96.50 77 ILE A O 1
ATOM 601 N N . PHE A 1 78 ? -5.163 2.258 14.783 1.00 96.19 78 PHE A N 1
ATOM 602 C CA . PHE A 1 78 ? -5.396 3.347 15.740 1.00 96.19 78 PHE A CA 1
ATOM 603 C C . PHE A 1 78 ? -6.055 4.561 15.084 1.00 96.19 78 PHE A C 1
ATOM 605 O O . PHE A 1 78 ? -7.008 5.111 15.630 1.00 96.19 78 PHE A O 1
ATOM 612 N N . LEU A 1 79 ? -5.591 4.952 13.895 1.00 96.00 79 LEU A N 1
ATOM 613 C CA . LEU A 1 79 ? -6.183 6.054 13.143 1.00 96.00 79 LEU A CA 1
ATOM 614 C C . LEU A 1 79 ? -7.650 5.781 12.797 1.00 96.00 79 LEU A C 1
ATOM 616 O O . LEU A 1 79 ? -8.487 6.660 12.984 1.00 96.00 79 LEU A O 1
ATOM 620 N N . LEU A 1 80 ? -7.972 4.572 12.329 1.00 95.69 80 LEU A N 1
ATOM 621 C CA . LEU A 1 80 ? -9.347 4.188 12.003 1.00 95.69 80 LEU A CA 1
ATOM 622 C C . LEU A 1 80 ? -10.239 4.134 13.248 1.00 95.69 80 LEU A C 1
ATOM 624 O O . LEU A 1 80 ? -11.392 4.548 13.174 1.00 95.69 80 LEU A O 1
ATOM 628 N N . ILE A 1 81 ? -9.706 3.690 14.391 1.00 94.75 81 ILE A N 1
ATOM 629 C CA . ILE A 1 81 ? -10.425 3.718 15.670 1.00 94.75 81 ILE A CA 1
ATOM 630 C C . ILE A 1 81 ? -10.749 5.161 16.064 1.00 94.75 81 ILE A C 1
ATOM 632 O O . ILE A 1 81 ? -11.911 5.481 16.297 1.00 94.75 81 ILE A O 1
ATOM 636 N N . CYS A 1 82 ? -9.751 6.048 16.081 1.00 94.94 82 CYS A N 1
ATOM 637 C CA . CYS A 1 82 ? -9.952 7.464 16.396 1.00 94.94 82 CYS A CA 1
ATOM 638 C C . CYS A 1 82 ? -10.943 8.134 15.437 1.00 94.94 82 CYS A C 1
ATOM 640 O O . CYS A 1 82 ? -11.773 8.929 15.865 1.00 94.94 82 CYS A O 1
ATOM 642 N N . PHE A 1 83 ? -10.868 7.811 14.144 1.00 94.25 83 PHE A N 1
ATOM 643 C CA . PHE A 1 83 ? -11.777 8.342 13.132 1.00 94.25 83 PHE A CA 1
ATOM 644 C C . PHE A 1 83 ? -13.222 7.884 13.355 1.00 94.25 83 PHE A C 1
ATOM 646 O O . PHE A 1 83 ? -14.137 8.701 13.309 1.00 94.25 83 PHE A O 1
ATOM 653 N N . GLN A 1 84 ? -13.427 6.598 13.649 1.00 91.38 84 GLN A N 1
ATOM 654 C CA . GLN A 1 84 ? -14.749 6.059 13.953 1.00 91.38 84 GLN A CA 1
ATOM 655 C C . GLN A 1 84 ? -15.326 6.680 15.234 1.00 91.38 84 GLN A C 1
ATOM 657 O O . GLN A 1 84 ? -16.496 7.038 15.246 1.00 91.38 84 GLN A O 1
ATOM 662 N N . LEU A 1 85 ? -14.507 6.858 16.277 1.00 91.25 85 LEU A N 1
ATOM 663 C CA . LEU A 1 85 ? -14.911 7.511 17.529 1.00 91.25 85 LEU A CA 1
ATOM 664 C C . LEU A 1 85 ? -15.230 9.004 17.369 1.00 91.25 85 LEU A C 1
ATOM 666 O O . LEU A 1 85 ? -15.956 9.547 18.187 1.00 91.25 85 LEU A O 1
ATOM 670 N N . LEU A 1 86 ? -14.660 9.674 16.363 1.00 92.88 86 LEU A N 1
ATOM 671 C CA . LEU A 1 86 ? -14.952 11.081 16.073 1.00 92.88 86 LEU A CA 1
ATOM 672 C C . LEU A 1 86 ? -16.277 11.256 15.317 1.00 92.88 86 LEU A C 1
ATOM 674 O O . LEU A 1 86 ? -16.929 12.286 15.454 1.00 92.88 86 LEU A O 1
ATOM 678 N N . ILE A 1 87 ? -16.617 10.297 14.453 1.00 88.38 87 ILE A N 1
ATOM 679 C CA . ILE A 1 87 ? -17.837 10.333 13.634 1.00 88.38 87 ILE A CA 1
ATOM 680 C C . ILE A 1 87 ? -19.063 9.867 14.420 1.00 88.38 87 ILE A C 1
ATOM 682 O O . ILE A 1 87 ? -20.174 10.304 14.117 1.00 88.38 87 ILE A O 1
ATOM 686 N N . MET A 1 88 ? -18.855 8.951 15.365 1.00 74.50 88 MET A N 1
ATOM 687 C CA . MET A 1 88 ? -19.879 8.420 16.262 1.00 74.50 88 MET A CA 1
ATOM 688 C C . MET A 1 88 ? -20.274 9.443 17.327 1.00 74.50 88 MET A C 1
ATOM 690 O O . MET A 1 88 ? -21.496 9.565 17.562 1.00 74.50 88 MET A O 1
#

Foldseek 3Di:
DVVVVVVVVVVVVVVVVVVVVVVVVVVVVVVVLQVQLLVLLQVQQVVVQVVCVVVVDHQDDDPVLSSQCSVVPPVSVVVSRVVSVVVD